Protein AF-A0A2U3LWG2-F1 (afdb_monomer_lite)

Secondary structure (DSSP, 8-state):
----SSS-TTSTTSHHHHHTT--SS---------HHHHHSSEEEEEEEEEETTEEEEEEEEE-TT--PPPEE---S-EEEEEEE-SSS-EEEEEEPPSS-EE----SSEEEEEEEEPTTPPPSSTTS-HHHHTT-EEEHHHHH------

Radius of gyration: 17.85 Å; chains: 1; bounding box: 36×50×46 Å

pLDDT: mean 77.16, std 20.36, range [31.62, 96.62]

Sequence (149 aa):
MGDECELEFGKEFDNIVEVVMMLNHKDIIISPKQPFFVMTTMRYYKSVVMNYGISHFYCFMKDNFINDSIVAVPDGCIDILFFCDDQKPYAELCGTVLSLKKTHHESNGYYFGVRFQPGKGYPNKKITLAELVEQEVPFLEVTGDKELV

InterPro domains:
  IPR046532 Domain of unknown function DUF6597 [PF20240] (54-138)

Organism: NCBI:txid2043169

Structure (mmCIF, N/CA/C/O backbone):
data_AF-A0A2U3LWG2-F1
#
_entry.id   AF-A0A2U3LWG2-F1
#
loop_
_atom_site.group_PDB
_atom_site.id
_atom_site.type_symbol
_atom_site.label_atom_id
_atom_site.label_alt_id
_atom_site.label_comp_id
_atom_site.label_asym_id
_atom_site.label_entity_id
_atom_site.label_seq_id
_atom_site.pdbx_PDB_ins_code
_atom_site.Cartn_x
_atom_site.Cartn_y
_atom_site.Cartn_z
_atom_site.occupancy
_atom_site.B_iso_or_equiv
_atom_site.auth_seq_id
_atom_site.auth_comp_id
_atom_site.auth_asym_id
_atom_site.auth_atom_id
_atom_site.pdbx_PDB_model_num
ATOM 1 N N . MET A 1 1 ? -3.729 -38.405 17.201 1.00 35.84 1 MET A N 1
ATOM 2 C CA . MET A 1 1 ? -4.436 -37.230 16.654 1.00 35.84 1 MET A CA 1
ATOM 3 C C . MET A 1 1 ? -3.459 -36.080 16.742 1.00 35.84 1 MET A C 1
ATOM 5 O O . MET A 1 1 ? -3.406 -35.384 17.744 1.00 35.84 1 MET A O 1
ATOM 9 N N . GLY A 1 2 ? -2.564 -36.049 15.770 1.00 36.56 2 GLY A N 1
ATOM 10 C CA . GLY A 1 2 ? -1.365 -35.233 15.738 1.00 36.56 2 GLY A CA 1
ATOM 11 C C . GLY A 1 2 ? -0.711 -35.466 14.385 1.00 36.56 2 GLY A C 1
ATOM 12 O O . GLY A 1 2 ? -0.712 -36.603 13.916 1.00 36.56 2 GLY A O 1
ATOM 13 N N . ASP A 1 3 ? -0.234 -34.366 13.817 1.00 35.91 3 ASP A N 1
ATOM 14 C CA . ASP A 1 3 ? 0.734 -34.264 12.725 1.00 35.91 3 ASP A CA 1
ATOM 15 C C . ASP A 1 3 ? 0.242 -34.553 11.296 1.00 35.91 3 ASP A C 1
ATOM 17 O O . ASP A 1 3 ? 0.484 -35.614 10.735 1.00 35.91 3 ASP A O 1
ATOM 21 N N . GLU A 1 4 ? -0.363 -33.530 10.676 1.00 34.06 4 GLU A N 1
ATOM 22 C CA . GLU A 1 4 ? -0.380 -33.326 9.209 1.00 34.06 4 GLU A CA 1
ATOM 23 C C . GLU A 1 4 ? -0.138 -31.842 8.838 1.00 34.06 4 GLU A C 1
ATOM 25 O O . GLU A 1 4 ? -0.691 -31.317 7.879 1.00 34.06 4 GLU A O 1
ATOM 30 N N . CYS A 1 5 ? 0.693 -31.129 9.609 1.00 31.62 5 CYS A N 1
ATOM 31 C CA . CYS A 1 5 ? 1.098 -29.748 9.295 1.00 31.62 5 CYS A CA 1
ATOM 32 C C . CYS A 1 5 ? 2.609 -29.632 9.050 1.00 31.62 5 CYS A C 1
ATOM 34 O O . CYS A 1 5 ? 3.228 -28.620 9.347 1.00 31.62 5 CYS A O 1
ATOM 36 N N . GLU A 1 6 ? 3.219 -30.678 8.508 1.00 33.41 6 GLU A N 1
ATOM 37 C CA . GLU A 1 6 ? 4.561 -30.631 7.941 1.00 33.41 6 GLU A CA 1
ATOM 38 C C . GLU A 1 6 ? 4.557 -31.573 6.750 1.00 33.41 6 GLU A C 1
ATOM 40 O O . GLU A 1 6 ? 4.555 -32.778 6.955 1.00 33.41 6 GLU A O 1
ATOM 45 N N . LEU A 1 7 ? 4.461 -31.026 5.535 1.00 34.41 7 LEU A N 1
ATOM 46 C CA . LEU A 1 7 ? 4.882 -31.604 4.248 1.00 34.41 7 LEU A CA 1
ATOM 47 C C . LEU A 1 7 ? 4.104 -30.880 3.148 1.00 34.41 7 LEU A C 1
ATOM 49 O O . LEU A 1 7 ? 3.008 -31.298 2.830 1.00 34.41 7 LEU A O 1
ATOM 53 N N . GLU A 1 8 ? 4.667 -29.791 2.616 1.00 31.80 8 GLU A N 1
ATOM 54 C CA . GLU A 1 8 ? 4.594 -29.381 1.189 1.00 31.80 8 GLU A CA 1
ATOM 55 C C . GLU A 1 8 ? 5.504 -28.160 0.892 1.00 31.80 8 GLU A C 1
ATOM 57 O O . GLU A 1 8 ? 5.429 -27.550 -0.164 1.00 31.80 8 GLU A O 1
ATOM 62 N N . PHE A 1 9 ? 6.457 -27.809 1.767 1.00 35.12 9 PHE A N 1
ATOM 63 C CA . PHE A 1 9 ? 7.333 -26.638 1.572 1.00 35.12 9 PHE A CA 1
ATOM 64 C C . PHE A 1 9 ? 8.552 -26.873 0.651 1.00 35.12 9 PHE A C 1
ATOM 66 O O . PHE A 1 9 ? 9.488 -26.077 0.639 1.00 35.12 9 PHE A O 1
ATOM 73 N N . GLY A 1 10 ? 8.580 -27.975 -0.108 1.00 34.72 10 GLY A N 1
ATOM 74 C CA . GLY A 1 10 ? 9.801 -28.461 -0.768 1.00 34.72 10 GLY A CA 1
ATOM 75 C C . GLY A 1 10 ? 9.725 -28.759 -2.266 1.00 34.72 10 GLY A C 1
ATOM 76 O O . GLY A 1 10 ? 10.701 -29.286 -2.790 1.00 34.72 10 GLY A O 1
ATOM 77 N N . LYS A 1 11 ? 8.614 -28.486 -2.966 1.00 32.62 11 LYS A N 1
ATOM 78 C CA . LYS A 1 11 ? 8.459 -28.905 -4.380 1.00 32.62 11 LYS A CA 1
ATOM 79 C C . LYS A 1 11 ? 8.139 -27.804 -5.392 1.00 32.62 11 LYS A C 1
ATOM 81 O O . LYS A 1 11 ? 8.033 -28.097 -6.576 1.00 32.62 11 LYS A O 1
ATOM 86 N N . GLU A 1 12 ? 8.052 -26.542 -4.983 1.00 41.34 12 GLU A N 1
ATOM 87 C CA . GLU A 1 12 ? 7.625 -25.470 -5.899 1.00 41.34 12 GLU A CA 1
ATOM 88 C C . GLU A 1 12 ? 8.774 -24.739 -6.621 1.00 41.34 12 GLU A C 1
ATOM 90 O O . GLU A 1 12 ? 8.534 -23.824 -7.405 1.00 41.34 12 GLU A O 1
ATOM 95 N N . PHE A 1 13 ? 10.029 -25.160 -6.419 1.00 40.59 13 PHE A N 1
ATOM 96 C CA . PHE A 1 13 ? 11.187 -24.535 -7.074 1.00 40.59 13 PHE A CA 1
ATOM 97 C C . PHE A 1 13 ? 11.474 -25.049 -8.496 1.00 40.59 13 PHE A C 1
ATOM 99 O O . PHE A 1 13 ? 12.156 -24.352 -9.245 1.00 40.59 13 PHE A O 1
ATOM 106 N N . ASP A 1 14 ? 10.897 -26.183 -8.911 1.00 36.97 14 ASP A N 1
ATOM 107 C CA . ASP A 1 14 ? 11.142 -26.756 -10.248 1.00 36.97 14 ASP A CA 1
ATOM 108 C C . ASP A 1 14 ? 10.088 -26.353 -11.302 1.00 36.97 14 ASP A C 1
ATOM 110 O O . ASP A 1 14 ? 10.380 -26.344 -12.498 1.00 36.97 14 ASP A O 1
ATOM 114 N N . ASN A 1 15 ? 8.901 -25.890 -10.890 1.00 39.12 15 ASN A N 1
ATOM 115 C CA . ASN A 1 15 ? 7.840 -25.458 -11.819 1.00 39.12 15 ASN A CA 1
ATOM 116 C C . ASN A 1 15 ? 8.043 -24.040 -12.383 1.00 39.12 15 ASN A C 1
ATOM 118 O O . ASN A 1 15 ? 7.344 -23.625 -13.308 1.00 39.12 15 ASN A O 1
ATOM 122 N N . ILE A 1 16 ? 9.018 -23.288 -11.865 1.00 43.41 16 ILE A N 1
ATOM 123 C CA . ILE A 1 16 ? 9.329 -21.932 -12.341 1.00 43.41 16 ILE A CA 1
ATOM 124 C C . ILE A 1 16 ? 9.869 -21.968 -13.778 1.00 43.41 16 ILE A C 1
ATOM 126 O O . ILE A 1 16 ? 9.630 -21.040 -14.546 1.00 43.41 16 ILE A O 1
ATOM 130 N N . VAL A 1 17 ? 10.562 -23.040 -14.173 1.00 40.12 17 VAL A N 1
ATOM 131 C CA . VAL A 1 17 ? 11.158 -23.145 -15.514 1.00 40.12 17 VAL A CA 1
ATOM 132 C C . VAL A 1 17 ? 10.116 -23.552 -16.561 1.00 40.12 17 VAL A C 1
ATOM 134 O O . VAL A 1 17 ? 10.176 -23.089 -17.700 1.00 40.12 17 VAL A O 1
ATOM 137 N N . GLU A 1 18 ? 9.126 -24.360 -16.177 1.00 33.69 18 GLU A N 1
ATOM 138 C CA . GLU A 1 18 ? 8.121 -24.887 -17.106 1.00 33.69 18 GLU A CA 1
ATOM 139 C C . GLU A 1 18 ? 7.041 -23.844 -17.450 1.00 33.69 18 GLU A C 1
ATOM 141 O O . GLU A 1 18 ? 6.641 -23.722 -18.609 1.00 33.69 18 GLU A O 1
ATOM 146 N N . VAL A 1 19 ? 6.660 -22.984 -16.493 1.00 42.41 19 VAL A N 1
ATOM 147 C CA . VAL A 1 19 ? 5.710 -21.874 -16.730 1.00 42.41 19 VAL A CA 1
ATOM 148 C C . VAL A 1 19 ? 6.295 -20.801 -17.662 1.00 42.41 19 VAL A C 1
ATOM 150 O O . VAL A 1 19 ? 5.562 -20.154 -18.411 1.00 42.41 19 VAL A O 1
ATOM 153 N N . VAL A 1 20 ? 7.620 -20.630 -17.682 1.00 41.50 20 VAL A N 1
ATOM 154 C CA . VAL A 1 20 ? 8.303 -19.604 -18.494 1.00 41.50 20 VAL A CA 1
ATOM 155 C C . VAL A 1 20 ? 8.297 -19.930 -20.000 1.00 41.50 20 VAL A C 1
ATOM 157 O O . VAL A 1 20 ? 8.526 -19.040 -20.819 1.00 41.50 20 VAL A O 1
ATOM 160 N N . MET A 1 21 ? 7.975 -21.162 -20.407 1.00 34.06 21 MET A N 1
ATOM 161 C CA . MET A 1 21 ? 8.077 -21.606 -21.808 1.00 34.06 21 MET A CA 1
ATOM 162 C C . MET A 1 21 ? 6.772 -21.525 -22.630 1.00 34.06 21 MET A C 1
ATOM 164 O O . MET A 1 21 ? 6.794 -21.869 -23.810 1.00 34.06 21 MET A O 1
ATOM 168 N N . MET A 1 22 ? 5.645 -21.049 -22.079 1.00 36.88 22 MET A N 1
ATOM 169 C CA . MET A 1 22 ? 4.340 -21.073 -22.778 1.00 36.88 22 MET A CA 1
ATOM 170 C C . MET A 1 22 ? 3.611 -19.723 -22.894 1.00 36.88 22 MET A C 1
ATOM 172 O O . MET A 1 22 ? 2.395 -19.663 -22.738 1.00 36.88 22 MET A O 1
ATOM 176 N N . LEU A 1 23 ? 4.307 -18.633 -23.234 1.00 47.44 23 LEU A N 1
ATOM 177 C CA . LEU A 1 23 ? 3.651 -17.378 -23.640 1.00 47.44 23 LEU A CA 1
ATOM 178 C C . LEU A 1 23 ? 4.161 -16.910 -25.010 1.00 47.44 23 LEU A C 1
ATOM 180 O O . LEU A 1 23 ? 5.263 -16.382 -25.154 1.00 47.44 23 LEU A O 1
ATOM 184 N N . ASN A 1 24 ? 3.338 -17.141 -26.035 1.00 44.94 24 ASN A N 1
ATOM 185 C CA . ASN A 1 24 ? 3.517 -16.623 -27.389 1.00 44.94 24 ASN A CA 1
ATOM 186 C C . ASN A 1 24 ? 2.904 -15.212 -27.483 1.00 44.94 24 ASN A C 1
ATOM 188 O O . ASN A 1 24 ? 1.751 -15.021 -27.113 1.00 44.94 24 ASN A O 1
ATOM 192 N N . HIS A 1 25 ? 3.682 -14.276 -28.042 1.00 49.28 25 HIS A N 1
ATOM 193 C CA . HIS A 1 25 ? 3.607 -12.805 -27.936 1.00 49.28 25 HIS A CA 1
ATOM 194 C C . HIS A 1 25 ? 4.040 -12.252 -26.563 1.00 49.28 25 HIS A C 1
ATOM 196 O O . HIS A 1 25 ? 3.458 -12.542 -25.531 1.00 49.28 25 HIS A O 1
ATOM 202 N N . LYS A 1 26 ? 5.140 -11.481 -26.576 1.00 49.66 26 LYS A N 1
ATOM 203 C CA . LYS A 1 26 ? 5.912 -10.991 -25.419 1.00 49.66 26 LYS A CA 1
ATOM 204 C C . LYS A 1 26 ? 5.097 -10.083 -24.482 1.00 49.66 26 LYS A C 1
ATOM 206 O O . LYS A 1 26 ? 5.261 -8.864 -24.519 1.00 49.66 26 LYS A O 1
ATOM 211 N N . ASP A 1 27 ? 4.287 -10.659 -23.607 1.00 58.00 27 ASP A N 1
ATOM 212 C CA . ASP A 1 27 ? 3.751 -9.943 -22.453 1.00 58.00 27 ASP A CA 1
ATOM 213 C C . ASP A 1 27 ? 4.876 -9.759 -21.428 1.00 58.00 27 ASP A C 1
ATOM 215 O O . ASP A 1 27 ? 5.298 -10.688 -20.740 1.00 58.00 27 ASP A O 1
ATOM 219 N N . ILE A 1 28 ? 5.430 -8.546 -21.362 1.00 65.06 28 ILE A N 1
ATOM 220 C CA . ILE A 1 28 ? 6.408 -8.185 -20.334 1.00 65.06 28 ILE A CA 1
ATOM 221 C C . ILE A 1 28 ? 5.672 -8.157 -18.991 1.00 65.06 28 ILE A C 1
ATOM 223 O O . ILE A 1 28 ? 4.922 -7.227 -18.696 1.00 65.06 28 ILE A O 1
ATOM 227 N N . ILE A 1 29 ? 5.895 -9.178 -18.163 1.00 71.12 29 ILE A N 1
ATOM 228 C CA . ILE A 1 29 ? 5.361 -9.241 -16.801 1.00 71.12 29 ILE A CA 1
ATOM 229 C C . ILE A 1 29 ? 6.185 -8.298 -15.915 1.00 71.12 29 ILE A C 1
ATOM 231 O O . ILE A 1 29 ? 7.315 -8.604 -15.535 1.00 71.12 29 ILE A O 1
ATOM 235 N N . ILE A 1 30 ? 5.617 -7.140 -15.569 1.00 79.44 30 ILE A N 1
ATOM 236 C CA . ILE A 1 30 ? 6.231 -6.192 -14.629 1.00 79.44 30 ILE A CA 1
ATOM 237 C C . ILE A 1 30 ? 5.769 -6.530 -13.207 1.00 79.44 30 ILE A C 1
ATOM 239 O O . ILE A 1 30 ? 4.579 -6.475 -12.900 1.00 79.44 30 ILE A O 1
ATOM 243 N N . SER A 1 31 ? 6.718 -6.857 -12.326 1.00 82.44 31 SER A N 1
ATOM 244 C CA . SER A 1 31 ? 6.465 -7.085 -10.897 1.00 82.44 31 SER A CA 1
ATOM 245 C C . SER A 1 31 ? 6.934 -5.875 -10.075 1.00 82.44 31 SER A C 1
ATOM 247 O O . SER A 1 31 ? 8.102 -5.856 -9.677 1.00 82.44 31 SER A O 1
ATOM 249 N N . PRO A 1 32 ? 6.055 -4.917 -9.731 1.00 84.56 32 PRO A N 1
ATOM 250 C CA . PRO A 1 32 ? 6.408 -3.802 -8.851 1.00 84.56 32 PRO A CA 1
ATOM 251 C C . PRO A 1 32 ? 6.818 -4.301 -7.456 1.00 84.56 32 PRO A C 1
ATOM 253 O O . PRO A 1 32 ? 6.238 -5.260 -6.923 1.00 84.56 32 PRO A O 1
ATOM 256 N N . LYS A 1 33 ? 7.843 -3.675 -6.867 1.00 86.12 33 LYS A N 1
ATOM 257 C CA . LYS A 1 33 ? 8.407 -4.040 -5.559 1.00 86.12 33 LYS A CA 1
ATOM 258 C C . LYS A 1 33 ? 8.469 -2.810 -4.655 1.00 86.12 33 LYS A C 1
ATOM 260 O O . LYS A 1 33 ? 9.005 -1.787 -5.052 1.00 86.12 33 LYS A O 1
ATOM 265 N N . GLN A 1 34 ? 8.005 -2.972 -3.417 1.00 90.81 34 GLN A N 1
ATOM 266 C CA . GLN A 1 34 ? 8.164 -2.000 -2.335 1.00 90.81 34 GLN A CA 1
ATOM 267 C C . GLN A 1 34 ? 9.042 -2.630 -1.243 1.00 90.81 34 GLN A C 1
ATOM 269 O O . GLN A 1 34 ? 8.518 -3.289 -0.345 1.00 90.81 34 GLN A O 1
ATOM 274 N N . PRO A 1 35 ? 10.379 -2.525 -1.336 1.00 88.31 35 PRO A N 1
ATOM 275 C CA . PRO A 1 35 ? 11.286 -3.235 -0.432 1.00 88.31 35 PRO A CA 1
ATOM 276 C C . PRO A 1 35 ? 11.099 -2.815 1.029 1.00 88.31 35 PRO A C 1
ATOM 278 O O . PRO A 1 35 ? 11.134 -3.656 1.923 1.00 88.31 35 PRO A O 1
ATOM 281 N N . PHE A 1 36 ? 10.815 -1.537 1.282 1.00 86.69 36 PHE A N 1
ATOM 282 C CA . PHE A 1 36 ? 10.664 -1.032 2.642 1.00 86.69 36 PHE A CA 1
ATOM 283 C C . PHE A 1 36 ? 9.398 -1.527 3.338 1.00 86.69 36 PHE A C 1
ATOM 285 O O . PHE A 1 36 ? 9.409 -1.627 4.559 1.00 86.69 36 PHE A O 1
ATOM 292 N N . PHE A 1 37 ? 8.351 -1.924 2.607 1.00 85.25 37 PHE A N 1
ATOM 293 C CA . PHE A 1 37 ? 7.204 -2.599 3.222 1.00 85.25 37 PHE A CA 1
ATOM 294 C C . PHE A 1 37 ? 7.644 -3.911 3.869 1.00 85.25 37 PHE A C 1
ATOM 296 O O . PHE A 1 37 ? 7.186 -4.239 4.949 1.00 85.25 37 PHE A O 1
ATOM 303 N N . VAL A 1 38 ? 8.584 -4.634 3.260 1.00 87.00 38 VAL A N 1
ATOM 304 C CA . VAL A 1 38 ? 9.128 -5.873 3.832 1.00 87.00 38 VAL A CA 1
ATOM 305 C C . VAL A 1 38 ? 10.095 -5.574 4.981 1.00 87.00 38 VAL A C 1
ATOM 307 O O . VAL A 1 38 ? 10.116 -6.296 5.969 1.00 87.00 38 VAL A O 1
ATOM 310 N N . MET A 1 39 ? 10.895 -4.511 4.863 1.00 85.88 39 MET A N 1
ATOM 311 C CA . MET A 1 39 ? 11.960 -4.197 5.826 1.00 85.88 39 MET A CA 1
ATOM 312 C C . MET A 1 39 ? 11.475 -3.498 7.102 1.00 85.88 39 MET A C 1
ATOM 314 O O . MET A 1 39 ? 12.123 -3.624 8.133 1.00 85.88 39 MET A O 1
ATOM 318 N N . THR A 1 40 ? 10.381 -2.735 7.029 1.00 85.69 40 THR A N 1
ATOM 319 C CA . THR A 1 40 ? 9.909 -1.855 8.120 1.00 85.69 40 THR A CA 1
ATOM 320 C C . THR A 1 40 ? 8.597 -2.324 8.750 1.00 85.69 40 THR A C 1
ATOM 322 O O . THR A 1 40 ? 7.990 -1.604 9.538 1.00 85.69 40 THR A O 1
ATOM 325 N N . THR A 1 41 ? 8.139 -3.532 8.411 1.00 87.75 41 THR A N 1
ATOM 326 C CA . THR A 1 41 ? 6.901 -4.111 8.947 1.00 87.75 41 THR A CA 1
ATOM 327 C C . THR A 1 41 ? 7.121 -5.548 9.405 1.00 87.75 41 THR A C 1
ATOM 329 O O . THR A 1 41 ? 8.132 -6.179 9.096 1.00 87.75 41 THR A O 1
ATOM 332 N N . MET A 1 42 ? 6.165 -6.077 10.161 1.00 89.19 42 MET A N 1
ATOM 333 C CA . MET A 1 42 ? 6.156 -7.463 10.610 1.00 89.19 42 MET A CA 1
ATOM 334 C C . MET A 1 42 ? 5.128 -8.275 9.830 1.00 89.19 42 MET A C 1
ATOM 336 O O . MET A 1 42 ? 4.112 -7.747 9.384 1.00 89.19 42 MET A O 1
ATOM 340 N N . ARG A 1 43 ? 5.358 -9.592 9.737 1.00 90.81 43 ARG A N 1
ATOM 341 C CA . ARG A 1 43 ? 4.387 -10.548 9.173 1.00 90.81 43 ARG A CA 1
ATOM 342 C C . ARG A 1 43 ? 3.907 -10.135 7.772 1.00 90.81 43 ARG A C 1
ATOM 344 O O . ARG A 1 43 ? 2.712 -10.153 7.496 1.00 90.81 43 ARG A O 1
ATOM 351 N N . TYR A 1 44 ? 4.847 -9.731 6.916 1.00 92.12 44 TYR A N 1
ATOM 352 C CA . TYR A 1 44 ? 4.547 -9.387 5.531 1.00 92.12 44 TYR A CA 1
ATOM 353 C C . TYR A 1 44 ? 4.234 -10.655 4.728 1.00 92.12 44 TYR A C 1
ATOM 355 O O . TYR A 1 44 ? 5.095 -11.525 4.582 1.00 92.12 44 TYR A O 1
ATOM 363 N N . TYR A 1 45 ? 3.033 -10.734 4.161 1.00 93.50 45 TYR A N 1
ATOM 364 C CA . TYR A 1 45 ? 2.627 -11.800 3.245 1.00 93.50 45 TYR A CA 1
ATOM 365 C C . TYR A 1 45 ? 2.132 -11.213 1.927 1.00 93.50 45 TYR A C 1
ATOM 367 O O . TYR A 1 45 ? 1.628 -10.091 1.876 1.00 93.50 45 TYR A O 1
ATOM 375 N N . LYS A 1 46 ? 2.266 -11.981 0.843 1.00 93.69 46 LYS A N 1
ATOM 376 C CA . LYS A 1 46 ? 1.864 -11.571 -0.504 1.00 93.69 46 LYS A CA 1
ATOM 377 C C . LYS A 1 46 ? 1.325 -12.756 -1.301 1.00 93.69 46 LYS A C 1
ATOM 379 O O . LYS A 1 46 ? 1.925 -13.824 -1.284 1.00 93.69 46 LYS A O 1
ATOM 384 N N . SER A 1 47 ? 0.258 -12.522 -2.063 1.00 92.94 47 SER A N 1
ATOM 385 C CA . SER A 1 47 ? -0.322 -13.468 -3.022 1.00 92.94 47 SER A CA 1
ATOM 386 C C . SER A 1 47 ? -0.391 -12.837 -4.415 1.00 92.94 47 SER A C 1
ATOM 388 O O . SER A 1 47 ? -1.033 -11.802 -4.605 1.00 92.94 47 SER A O 1
ATOM 390 N N . VAL A 1 48 ? 0.327 -13.414 -5.384 1.00 91.25 48 VAL A N 1
ATOM 391 C CA . VAL A 1 48 ? 0.431 -12.897 -6.761 1.00 91.25 48 VAL A CA 1
ATOM 392 C C . VAL A 1 48 ? -0.742 -13.390 -7.600 1.00 91.25 48 VAL A C 1
ATOM 394 O O . VAL A 1 48 ? -1.031 -14.579 -7.613 1.00 91.25 48 VAL A O 1
ATOM 397 N N . VAL A 1 49 ? -1.390 -12.471 -8.321 1.00 88.44 49 VAL A N 1
ATOM 398 C CA . VAL A 1 49 ? -2.587 -12.761 -9.129 1.00 88.44 49 VAL A CA 1
ATOM 399 C C . VAL A 1 49 ? -2.350 -12.456 -10.605 1.00 88.44 49 VAL A C 1
ATOM 401 O O . VAL A 1 49 ? -2.658 -13.281 -11.456 1.00 88.44 49 VAL A O 1
ATOM 404 N N . M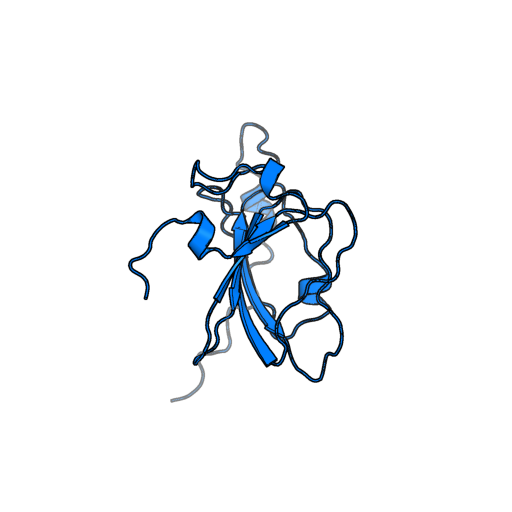ET A 1 50 ? -1.796 -11.277 -10.916 1.00 88.44 50 MET A N 1
ATOM 405 C CA . MET A 1 50 ? -1.565 -10.789 -12.286 1.00 88.44 50 MET A CA 1
ATOM 406 C C . MET A 1 50 ? -2.793 -10.890 -13.215 1.00 88.44 50 MET A C 1
ATOM 408 O O . MET A 1 50 ? -2.660 -11.164 -14.404 1.00 88.44 50 MET A O 1
ATOM 412 N N . ASN A 1 51 ? -3.989 -10.620 -12.687 1.00 87.44 51 ASN A N 1
ATOM 413 C CA . ASN A 1 51 ? -5.255 -10.688 -13.420 1.00 87.44 51 ASN A CA 1
ATOM 414 C C . ASN A 1 51 ? -6.195 -9.547 -12.995 1.00 87.44 51 ASN A C 1
ATOM 416 O O . ASN A 1 51 ? -6.013 -8.961 -11.933 1.00 87.44 51 ASN A O 1
ATOM 420 N N . TYR A 1 52 ? -7.193 -9.206 -13.816 1.00 86.44 52 TYR A N 1
ATOM 421 C CA . TYR A 1 52 ? -8.165 -8.123 -13.566 1.00 86.44 52 TYR A CA 1
ATOM 422 C C . TYR A 1 52 ? -7.535 -6.736 -13.336 1.00 86.44 52 TYR A C 1
ATOM 424 O O . TYR A 1 52 ? -8.123 -5.869 -12.697 1.00 86.44 52 TYR A O 1
ATOM 432 N N . GLY A 1 53 ? -6.315 -6.520 -13.839 1.00 89.19 53 GLY A N 1
ATOM 433 C CA . GLY A 1 53 ? -5.528 -5.319 -13.551 1.00 89.19 53 GLY A CA 1
ATOM 434 C C . GLY A 1 53 ? -4.893 -5.307 -12.156 1.00 89.19 53 GLY A C 1
ATOM 435 O O . GLY A 1 53 ? -4.212 -4.342 -11.825 1.00 89.19 53 GLY A O 1
ATOM 436 N N . ILE A 1 54 ? -5.055 -6.369 -11.365 1.00 91.69 54 ILE A N 1
ATOM 437 C CA . ILE A 1 54 ? -4.439 -6.561 -10.050 1.00 91.69 54 ILE A CA 1
ATOM 438 C C . ILE A 1 54 ? -3.118 -7.308 -10.226 1.00 91.69 54 ILE A C 1
ATOM 440 O O . ILE A 1 54 ? -3.046 -8.352 -10.876 1.00 91.69 54 ILE A O 1
ATOM 444 N N . SER A 1 55 ? -2.052 -6.782 -9.628 1.00 92.88 55 SER A N 1
ATOM 445 C CA . SER A 1 55 ? -0.766 -7.465 -9.554 1.00 92.88 55 SER A CA 1
ATOM 446 C C . SER A 1 55 ? -0.772 -8.501 -8.432 1.00 92.88 55 SER A C 1
ATOM 448 O O . SER A 1 55 ? -0.497 -9.679 -8.672 1.00 92.88 55 SER A O 1
ATOM 450 N N . HIS A 1 56 ? -1.077 -8.073 -7.207 1.00 93.69 56 HIS A N 1
ATOM 451 C CA . HIS A 1 56 ? -1.061 -8.933 -6.030 1.00 93.69 56 HIS A CA 1
ATOM 452 C C . HIS A 1 56 ? -1.841 -8.333 -4.865 1.00 93.69 56 HIS A C 1
ATOM 454 O O . HIS A 1 56 ? -1.996 -7.117 -4.756 1.00 93.69 56 HIS A O 1
ATOM 460 N N . PHE A 1 57 ? -2.246 -9.215 -3.962 1.00 95.69 57 PHE A N 1
ATOM 461 C CA . PHE A 1 57 ? -2.668 -8.860 -2.617 1.00 95.69 57 PHE A CA 1
ATOM 462 C C . PHE A 1 57 ? -1.478 -8.954 -1.671 1.00 95.69 57 PHE A C 1
ATOM 464 O O . PHE A 1 57 ? -0.576 -9.775 -1.877 1.00 95.69 57 PHE A O 1
ATOM 471 N N . TYR A 1 58 ? -1.464 -8.131 -0.634 1.00 95.56 58 TYR A N 1
ATOM 472 C CA . TYR A 1 58 ? -0.464 -8.207 0.420 1.00 95.56 58 TYR A CA 1
ATOM 473 C C . TYR A 1 58 ? -1.058 -7.821 1.767 1.00 95.56 58 TYR A C 1
ATOM 475 O O . TYR A 1 58 ? -2.097 -7.174 1.837 1.00 95.56 58 TYR A O 1
ATOM 483 N N . CYS A 1 59 ? -0.401 -8.217 2.845 1.00 95.44 59 CYS A N 1
ATOM 484 C CA . CYS A 1 59 ? -0.744 -7.765 4.183 1.00 95.44 59 CYS A CA 1
ATOM 485 C C . CYS A 1 59 ? 0.498 -7.668 5.055 1.00 95.44 59 CYS A C 1
ATOM 487 O O . CYS A 1 59 ? 1.516 -8.302 4.768 1.00 95.44 59 CYS A O 1
ATOM 489 N N . PHE A 1 60 ? 0.421 -6.843 6.091 1.00 93.19 60 PHE A N 1
ATOM 490 C CA . PHE A 1 60 ? 1.497 -6.649 7.054 1.00 93.19 60 PHE A CA 1
ATOM 491 C C . PHE A 1 60 ? 0.960 -6.087 8.370 1.00 93.19 60 PHE A C 1
ATOM 493 O O . PHE A 1 60 ? -0.153 -5.571 8.442 1.00 93.19 60 PHE A O 1
ATOM 500 N N . MET A 1 61 ? 1.774 -6.161 9.416 1.00 91.06 61 MET A N 1
ATOM 501 C CA . MET A 1 61 ? 1.524 -5.522 10.702 1.00 91.06 61 MET A CA 1
ATOM 502 C C . MET A 1 61 ? 2.557 -4.418 10.924 1.00 91.06 61 MET A C 1
ATOM 504 O O . MET A 1 61 ? 3.762 -4.660 10.817 1.00 91.06 61 MET A O 1
ATOM 508 N N . LYS A 1 62 ? 2.095 -3.210 11.249 1.00 87.62 62 LYS A N 1
ATOM 509 C CA . LYS A 1 62 ? 2.972 -2.129 11.707 1.00 87.62 62 LYS A CA 1
ATOM 510 C C . LYS A 1 62 ? 3.019 -2.180 13.225 1.00 87.62 62 LYS A C 1
ATOM 512 O O . LYS A 1 62 ? 1.994 -1.981 13.859 1.00 87.62 62 LYS A O 1
ATOM 517 N N . ASP A 1 63 ? 4.174 -2.484 13.800 1.00 81.69 63 ASP A N 1
ATOM 518 C CA . ASP A 1 63 ? 4.352 -2.607 15.249 1.00 81.69 63 ASP A CA 1
ATOM 519 C C . ASP A 1 63 ? 4.845 -1.275 15.852 1.00 81.69 63 ASP A C 1
ATOM 521 O O . ASP A 1 63 ? 5.611 -0.555 15.215 1.00 81.69 63 ASP A O 1
ATOM 525 N N . ASN A 1 64 ? 4.428 -0.948 17.078 1.00 76.31 64 ASN A N 1
ATOM 526 C CA . ASN A 1 64 ? 4.884 0.239 17.813 1.00 76.31 64 ASN A CA 1
ATOM 527 C C . ASN A 1 64 ? 6.387 0.226 18.141 1.00 76.31 64 ASN A C 1
ATOM 529 O O . ASN A 1 64 ? 6.981 1.287 18.326 1.00 76.31 64 ASN A O 1
ATOM 533 N N . PHE A 1 65 ? 7.007 -0.950 18.249 1.00 70.00 65 PHE A N 1
ATOM 534 C CA . PHE A 1 65 ? 8.437 -1.092 18.526 1.00 70.00 65 PHE A CA 1
ATOM 535 C C . PHE A 1 65 ? 9.303 -0.757 17.306 1.00 70.00 65 PHE A C 1
ATOM 537 O O . PHE A 1 65 ? 10.476 -0.415 17.461 1.00 70.00 65 PHE A O 1
ATOM 544 N N . ILE A 1 66 ? 8.730 -0.812 16.100 1.00 68.75 66 ILE A N 1
ATOM 545 C CA . ILE A 1 66 ? 9.380 -0.374 14.867 1.00 68.75 66 ILE A CA 1
ATOM 546 C C . ILE A 1 66 ? 8.966 1.077 14.629 1.00 68.75 66 ILE A C 1
ATOM 548 O O . ILE A 1 66 ? 7.954 1.369 13.998 1.00 68.75 66 ILE A O 1
ATOM 552 N N . ASN A 1 67 ? 9.768 2.007 15.147 1.00 65.62 67 ASN A N 1
ATOM 553 C CA . ASN A 1 67 ? 9.488 3.442 15.043 1.00 65.62 67 ASN A CA 1
ATOM 554 C C . ASN A 1 67 ? 9.786 4.023 13.641 1.00 65.62 67 ASN A C 1
ATOM 556 O O . ASN A 1 67 ? 9.736 5.236 13.434 1.00 65.62 67 ASN A O 1
ATOM 560 N N . ASP A 1 68 ? 10.118 3.161 12.678 1.00 73.69 68 ASP A N 1
ATOM 561 C CA . ASP A 1 68 ? 10.385 3.557 11.305 1.00 73.69 68 ASP A CA 1
ATOM 562 C C . ASP A 1 68 ? 9.075 3.825 10.552 1.00 73.69 68 ASP A C 1
ATOM 564 O O . ASP A 1 68 ? 8.088 3.077 10.598 1.00 73.69 68 ASP A O 1
ATOM 568 N N . SER A 1 69 ? 9.055 4.934 9.817 1.00 79.19 69 SER A N 1
ATOM 569 C CA . SER A 1 69 ? 8.017 5.168 8.818 1.00 79.19 69 SER A CA 1
ATOM 570 C C . SER A 1 69 ? 8.143 4.119 7.717 1.00 79.19 69 SER A C 1
ATOM 572 O O . SER A 1 69 ? 9.254 3.797 7.291 1.00 79.19 69 SER A O 1
ATOM 574 N N . ILE A 1 70 ? 7.008 3.633 7.214 1.00 83.81 70 ILE A N 1
ATOM 575 C CA . ILE A 1 70 ? 7.022 2.835 5.989 1.00 83.81 70 ILE A CA 1
ATOM 576 C C . ILE A 1 70 ? 7.431 3.785 4.862 1.00 83.81 70 ILE A C 1
ATOM 578 O O . ILE A 1 70 ? 7.003 4.940 4.828 1.00 83.81 70 ILE A O 1
ATOM 582 N N . VAL A 1 71 ? 8.322 3.336 3.982 1.00 87.88 71 VAL A N 1
ATOM 583 C CA . VAL A 1 71 ? 8.829 4.160 2.881 1.00 87.88 71 VAL A CA 1
ATOM 584 C C . VAL A 1 71 ? 8.300 3.621 1.559 1.00 87.88 71 VAL A C 1
ATOM 586 O O . VAL A 1 71 ? 8.497 2.455 1.231 1.00 87.88 71 VAL A O 1
ATOM 589 N N . ALA A 1 72 ? 7.644 4.471 0.783 1.00 90.94 72 ALA A N 1
ATOM 590 C CA . ALA A 1 72 ? 7.248 4.167 -0.581 1.00 90.94 72 ALA A CA 1
ATOM 591 C C . ALA A 1 72 ? 8.352 4.592 -1.560 1.00 90.94 72 ALA A C 1
ATOM 593 O O . ALA A 1 72 ? 8.971 5.650 -1.402 1.00 90.94 72 ALA A O 1
ATOM 594 N N . VAL A 1 73 ? 8.594 3.768 -2.579 1.00 92.12 73 VAL A N 1
ATOM 595 C CA . VAL A 1 73 ? 9.435 4.095 -3.742 1.00 92.12 73 VAL A CA 1
ATOM 596 C C . VAL A 1 73 ? 8.578 4.223 -5.004 1.00 92.12 73 VAL A C 1
ATOM 598 O O . VAL A 1 73 ? 7.504 3.622 -5.058 1.00 92.12 73 VAL A O 1
ATOM 601 N N . PRO A 1 74 ? 9.034 4.953 -6.036 1.00 92.19 74 PRO A N 1
ATOM 602 C CA . PRO A 1 74 ? 8.324 5.014 -7.310 1.00 92.19 74 PRO A CA 1
ATOM 603 C C . PRO A 1 74 ? 8.187 3.627 -7.949 1.00 92.19 74 PRO A C 1
ATOM 605 O O . PRO A 1 74 ? 9.191 2.958 -8.199 1.00 92.19 74 PRO A O 1
ATOM 608 N N . ASP A 1 75 ? 6.958 3.197 -8.233 1.00 90.50 75 ASP A N 1
ATOM 609 C CA . ASP A 1 75 ? 6.675 1.894 -8.855 1.00 90.50 75 ASP A CA 1
ATOM 610 C C . ASP A 1 75 ? 5.578 1.934 -9.935 1.00 90.50 75 ASP A C 1
ATOM 612 O O . ASP A 1 75 ? 5.292 0.912 -10.565 1.00 90.50 75 ASP A O 1
ATOM 616 N N . GLY A 1 76 ? 4.978 3.104 -10.177 1.00 91.31 76 GLY A N 1
ATOM 617 C CA . GLY A 1 76 ? 3.942 3.299 -11.190 1.00 91.31 76 GLY A CA 1
ATOM 618 C C . GLY A 1 76 ? 2.608 2.622 -10.868 1.00 91.31 76 GLY A C 1
ATOM 619 O O . GLY A 1 76 ? 1.779 2.485 -11.772 1.00 91.31 76 GLY A O 1
ATOM 620 N N . CYS A 1 77 ? 2.413 2.163 -9.630 1.00 93.06 77 CYS A N 1
ATOM 621 C CA . CYS A 1 77 ? 1.225 1.437 -9.203 1.00 93.06 77 CYS A CA 1
ATOM 622 C C . CYS A 1 77 ? 0.210 2.337 -8.501 1.00 93.06 77 CYS A C 1
ATOM 624 O O . CYS A 1 77 ? 0.490 3.477 -8.131 1.00 93.06 77 CYS A O 1
ATOM 626 N N . ILE A 1 78 ? -0.985 1.781 -8.336 1.00 93.69 78 ILE A N 1
ATOM 627 C CA . ILE A 1 78 ? -1.985 2.252 -7.386 1.00 93.69 78 ILE A CA 1
ATOM 628 C C . ILE A 1 78 ? -2.210 1.115 -6.398 1.00 93.69 78 ILE A C 1
ATOM 630 O O . ILE A 1 78 ? -2.311 -0.045 -6.811 1.00 93.69 78 ILE A O 1
ATOM 634 N N . ASP A 1 79 ? -2.345 1.458 -5.127 1.00 94.19 79 ASP A N 1
ATOM 635 C CA . ASP A 1 79 ? -2.721 0.544 -4.062 1.00 94.19 79 ASP A CA 1
ATOM 636 C C . ASP A 1 79 ? -4.047 0.988 -3.440 1.00 94.19 79 ASP A C 1
ATOM 638 O O . ASP A 1 79 ? -4.274 2.178 -3.239 1.00 94.19 79 ASP A O 1
ATOM 642 N N . ILE A 1 80 ? -4.918 0.036 -3.107 1.00 94.38 80 ILE A N 1
ATOM 643 C CA . ILE A 1 80 ? -5.925 0.255 -2.061 1.00 94.38 80 ILE A CA 1
ATOM 644 C C . ILE A 1 80 ? -5.341 -0.331 -0.789 1.00 94.38 80 ILE A C 1
ATOM 646 O O . ILE A 1 80 ? -5.073 -1.534 -0.749 1.00 94.38 80 ILE A O 1
ATOM 650 N N . LEU A 1 81 ? -5.146 0.497 0.228 1.00 95.12 81 LEU A N 1
ATOM 651 C CA . LEU A 1 81 ? -4.591 0.088 1.506 1.00 95.12 81 LEU A CA 1
ATOM 652 C C . LEU A 1 81 ? -5.658 0.214 2.589 1.00 95.12 81 LEU A C 1
ATOM 654 O O . LEU A 1 81 ? -6.110 1.307 2.909 1.00 95.12 81 LEU A O 1
ATOM 658 N N . PHE A 1 82 ? -6.059 -0.921 3.145 1.00 95.38 82 PHE A N 1
ATOM 659 C CA . PHE A 1 82 ? -7.002 -1.019 4.248 1.00 95.38 82 PHE A CA 1
ATOM 660 C C . PHE A 1 82 ? -6.239 -1.057 5.567 1.00 95.38 82 PHE A C 1
ATOM 662 O O . PHE A 1 82 ? -5.348 -1.892 5.736 1.00 95.38 82 PHE A O 1
ATOM 669 N N . PHE A 1 83 ? -6.632 -0.203 6.506 1.00 94.69 83 PHE A N 1
ATOM 670 C CA . PHE A 1 83 ? -6.288 -0.316 7.914 1.00 94.69 83 PHE A CA 1
ATOM 671 C C . PHE A 1 83 ? -7.388 -1.098 8.635 1.00 94.69 83 PHE A C 1
ATOM 673 O O . PHE A 1 83 ? -8.530 -0.645 8.751 1.00 94.69 83 PHE A O 1
ATOM 680 N N . CYS A 1 84 ? -7.049 -2.303 9.081 1.00 93.00 84 CYS A N 1
ATOM 681 C CA . CYS A 1 84 ? -7.966 -3.240 9.716 1.00 93.00 84 CYS A CA 1
ATOM 682 C C . CYS A 1 84 ? -7.938 -3.052 11.238 1.00 93.00 84 CYS A C 1
ATOM 684 O O . CYS A 1 84 ? -7.336 -3.853 11.953 1.00 93.00 84 CYS A O 1
ATOM 686 N N . ASP A 1 85 ? -8.568 -1.979 11.710 1.00 90.00 85 ASP A N 1
ATOM 687 C CA . ASP A 1 85 ? -8.804 -1.723 13.132 1.00 90.00 85 ASP A CA 1
ATOM 688 C C . ASP A 1 85 ? -10.265 -1.997 13.504 1.00 90.00 85 ASP A C 1
ATOM 690 O O . ASP A 1 85 ? -11.178 -1.689 12.737 1.00 90.00 85 ASP A O 1
ATOM 694 N N . ASP A 1 86 ? -10.484 -2.567 14.689 1.00 87.44 86 ASP A N 1
ATOM 695 C CA . ASP A 1 86 ? -11.816 -2.973 15.153 1.00 87.44 86 ASP A CA 1
ATOM 696 C C . ASP A 1 86 ? -12.728 -1.778 15.489 1.00 87.44 86 ASP A C 1
ATOM 698 O O . ASP A 1 86 ? -13.951 -1.914 15.485 1.00 87.44 86 ASP A O 1
ATOM 702 N N . GLN A 1 87 ? -12.162 -0.610 15.815 1.00 89.50 87 GLN A N 1
ATOM 703 C CA . GLN A 1 87 ? -12.916 0.573 16.245 1.00 89.50 87 GLN A CA 1
ATOM 704 C C . GLN A 1 87 ? -12.996 1.647 15.162 1.00 89.50 87 GLN A C 1
ATOM 706 O O 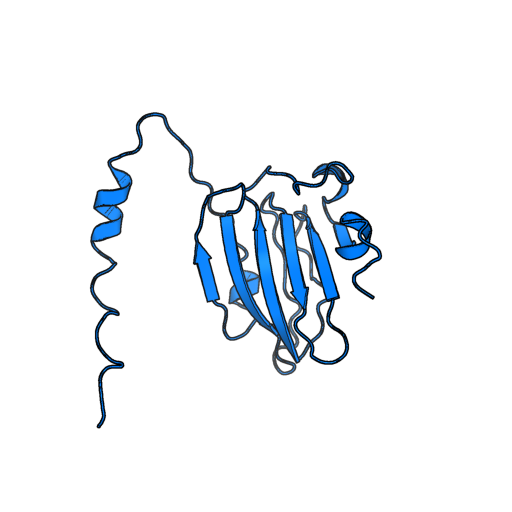. GLN A 1 87 ? -14.016 2.327 15.039 1.00 89.50 87 GLN A O 1
ATOM 711 N N . LYS A 1 88 ? -11.908 1.852 14.421 1.00 89.81 88 LYS A N 1
ATOM 712 C CA . LYS A 1 88 ? -11.750 2.921 13.430 1.00 89.81 88 LYS A CA 1
ATOM 713 C C . LYS A 1 88 ? -11.073 2.394 12.160 1.00 89.81 88 LYS A C 1
ATOM 715 O O . LYS A 1 88 ? -9.976 2.846 11.824 1.00 89.81 88 LYS A O 1
ATOM 720 N N . PRO A 1 89 ? -11.711 1.458 11.435 1.00 92.44 89 PRO A N 1
ATOM 721 C CA . PRO A 1 89 ? -11.189 1.011 10.157 1.00 92.44 89 PRO A CA 1
ATOM 722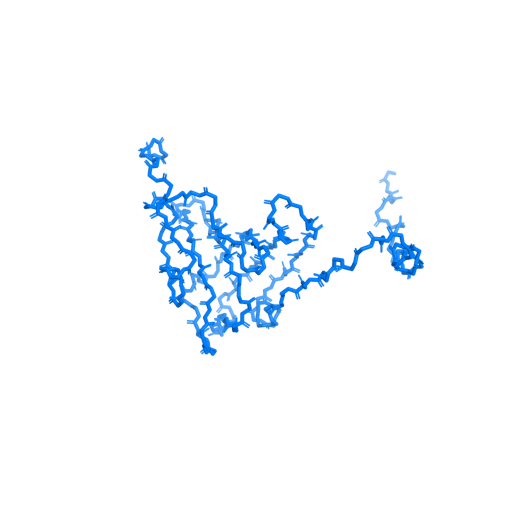 C C . PRO A 1 89 ? -11.251 2.154 9.143 1.00 92.44 89 PRO A C 1
ATOM 724 O O . PRO A 1 89 ? -12.201 2.940 9.114 1.00 92.44 89 PRO A O 1
ATOM 727 N N . TYR A 1 90 ? -10.254 2.223 8.272 1.00 92.56 90 TYR A N 1
ATOM 728 C CA . TYR A 1 90 ? -10.271 3.122 7.125 1.00 92.56 90 TYR A CA 1
ATOM 729 C C . TYR A 1 90 ? -9.552 2.480 5.944 1.00 92.56 90 TYR A C 1
ATOM 731 O O . TYR A 1 90 ? -8.871 1.462 6.077 1.00 92.56 90 TYR A O 1
ATOM 739 N N . ALA A 1 91 ? -9.724 3.066 4.765 1.00 93.50 91 ALA A N 1
ATOM 740 C CA . ALA A 1 91 ? -8.983 2.665 3.586 1.00 93.50 91 ALA A CA 1
ATOM 741 C C . ALA A 1 91 ? -8.568 3.893 2.787 1.00 93.50 91 ALA A C 1
ATOM 743 O O . ALA A 1 91 ? -9.303 4.882 2.726 1.00 93.50 91 ALA A O 1
ATOM 744 N N . GLU A 1 92 ? -7.414 3.798 2.147 1.00 93.31 92 GLU A N 1
ATOM 745 C CA . GLU A 1 92 ? -6.850 4.835 1.294 1.00 93.31 92 GLU A CA 1
ATOM 746 C C . GLU A 1 92 ? -6.587 4.274 -0.099 1.00 93.31 92 GLU A C 1
ATOM 748 O O . GLU A 1 92 ? -6.240 3.104 -0.271 1.00 93.31 92 GLU A O 1
ATOM 753 N N . LEU A 1 93 ? -6.768 5.126 -1.102 1.00 93.25 93 LEU A N 1
ATOM 754 C CA . LEU A 1 93 ? -6.277 4.901 -2.448 1.00 93.25 93 LEU A CA 1
ATOM 755 C C . LEU A 1 93 ? -4.948 5.650 -2.581 1.00 93.25 93 LEU A C 1
ATOM 757 O O . LEU A 1 93 ? -4.914 6.881 -2.553 1.00 93.25 93 LEU A O 1
ATOM 761 N N . CYS A 1 94 ? -3.859 4.902 -2.701 1.00 93.12 94 CYS A N 1
ATOM 762 C CA . CYS A 1 94 ? -2.497 5.418 -2.733 1.00 93.12 94 CYS A CA 1
ATOM 763 C C . CYS A 1 94 ? -1.960 5.315 -4.161 1.00 93.12 94 CYS A C 1
ATOM 765 O O . CYS A 1 94 ? -1.935 4.225 -4.735 1.00 93.12 94 CYS A O 1
ATOM 767 N N . GLY A 1 95 ? -1.528 6.424 -4.754 1.00 93.25 95 GLY A N 1
ATOM 768 C CA . GLY A 1 95 ? -0.825 6.383 -6.034 1.00 93.25 95 GLY A CA 1
ATOM 769 C C . GLY A 1 95 ? 0.687 6.263 -5.879 1.00 93.25 95 GLY A C 1
ATOM 770 O O . GLY A 1 95 ? 1.254 6.395 -4.794 1.00 93.25 95 GLY A O 1
ATOM 771 N N . THR A 1 96 ? 1.359 6.041 -7.007 1.00 93.12 96 THR A N 1
ATOM 772 C CA . THR A 1 96 ? 2.822 6.046 -7.068 1.00 93.12 96 THR A CA 1
ATOM 773 C C . THR A 1 96 ? 3.394 7.380 -6.592 1.00 93.12 96 THR A C 1
ATOM 775 O O . THR A 1 96 ? 2.887 8.459 -6.906 1.00 93.12 96 THR A O 1
ATOM 778 N N . VAL A 1 97 ? 4.530 7.294 -5.913 1.00 92.62 97 VAL A N 1
ATOM 779 C CA . VAL A 1 97 ? 5.372 8.443 -5.571 1.00 92.62 97 VAL A CA 1
ATOM 780 C C . VAL A 1 97 ? 6.387 8.702 -6.692 1.00 92.62 97 VAL A C 1
ATOM 782 O O . VAL A 1 97 ? 6.657 7.822 -7.510 1.00 92.62 97 VAL A O 1
ATOM 785 N N . LEU A 1 98 ? 6.938 9.909 -6.756 1.00 91.50 98 LEU A N 1
ATOM 786 C CA . LEU A 1 98 ? 7.989 10.362 -7.675 1.00 91.50 98 LEU A CA 1
ATOM 787 C C . LEU A 1 98 ? 9.376 10.336 -7.017 1.00 91.50 98 LEU A C 1
ATOM 789 O O . LEU A 1 98 ? 10.393 10.310 -7.709 1.00 91.50 98 LEU A O 1
ATOM 793 N N . SER A 1 99 ? 9.428 10.314 -5.685 1.00 90.38 99 SER A N 1
ATOM 794 C CA . SER A 1 99 ? 10.650 10.178 -4.886 1.00 90.38 99 SER A CA 1
ATOM 795 C C . SER A 1 99 ? 10.401 9.310 -3.647 1.00 90.38 99 SER A C 1
ATOM 797 O O . SER A 1 99 ? 9.264 8.924 -3.394 1.00 90.38 99 SER A O 1
ATOM 799 N N . LEU A 1 100 ? 11.446 8.956 -2.885 1.00 88.44 100 LEU A N 1
ATOM 800 C CA . LEU A 1 100 ? 11.240 8.214 -1.636 1.00 88.44 100 LEU A CA 1
ATOM 801 C C . LEU A 1 100 ? 10.362 9.032 -0.681 1.00 88.44 100 LEU A C 1
ATOM 803 O O . LEU A 1 100 ? 10.768 10.106 -0.235 1.00 88.44 100 LEU A O 1
ATOM 807 N N . LYS A 1 101 ? 9.196 8.490 -0.323 1.00 87.44 101 LYS A N 1
ATOM 808 C CA . LYS A 1 101 ? 8.221 9.149 0.552 1.00 87.44 101 LYS A CA 1
ATOM 809 C C . LYS A 1 101 ? 8.003 8.316 1.805 1.00 87.44 101 LYS A C 1
ATOM 811 O O . LYS A 1 101 ? 7.755 7.117 1.722 1.00 87.44 101 LYS A O 1
ATOM 816 N N . LYS A 1 102 ? 8.087 8.950 2.973 1.00 85.31 102 LYS A N 1
ATOM 817 C CA . LYS A 1 102 ? 7.635 8.342 4.229 1.00 85.31 102 LYS A CA 1
ATOM 818 C C . LYS A 1 102 ? 6.114 8.410 4.268 1.00 85.31 102 LYS A C 1
ATOM 820 O O . LYS A 1 102 ? 5.568 9.498 4.110 1.00 85.31 102 LYS A O 1
ATOM 825 N N . THR A 1 103 ? 5.455 7.282 4.480 1.00 78.81 103 THR A N 1
ATOM 826 C CA . THR A 1 103 ? 4.002 7.239 4.625 1.00 78.81 103 THR A CA 1
ATOM 827 C C . THR A 1 103 ? 3.610 7.431 6.088 1.00 78.81 103 THR A C 1
ATOM 829 O O . THR A 1 103 ? 4.327 7.024 7.016 1.00 78.81 103 THR A O 1
ATOM 832 N N . HIS A 1 104 ? 2.479 8.098 6.297 1.00 68.56 104 HIS A N 1
ATOM 833 C CA . HIS A 1 104 ? 1.911 8.347 7.616 1.00 68.56 104 HIS A CA 1
ATOM 834 C C . HIS A 1 104 ? 0.838 7.293 7.872 1.00 68.56 104 HIS A C 1
ATOM 836 O O . HIS A 1 104 ? -0.325 7.479 7.544 1.00 68.56 104 HIS A O 1
ATOM 842 N N . HIS A 1 105 ? 1.254 6.146 8.401 1.00 77.19 105 HIS A N 1
ATOM 843 C CA . HIS A 1 105 ? 0.352 5.042 8.72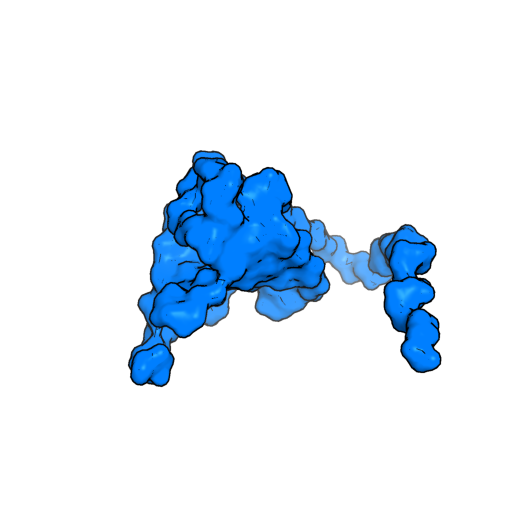6 1.00 77.19 105 HIS A CA 1
ATOM 844 C C . HIS A 1 105 ? 0.338 4.814 10.235 1.00 77.19 105 HIS A C 1
ATOM 846 O O . HIS A 1 105 ? 1.398 4.861 10.870 1.00 77.19 105 HIS A O 1
ATOM 852 N N . GLU A 1 106 ? -0.850 4.555 10.780 1.00 74.25 106 GLU A N 1
ATOM 853 C CA . GLU A 1 106 ? -1.080 4.258 12.193 1.00 74.25 106 GLU A CA 1
ATOM 854 C C . GLU A 1 106 ? -0.213 3.090 12.666 1.00 74.25 106 GLU A C 1
ATOM 856 O O . GLU A 1 106 ? -0.109 2.049 12.002 1.00 74.25 106 GLU A O 1
ATOM 861 N N . SER A 1 107 ? 0.423 3.272 13.820 1.00 74.12 107 SER A N 1
ATOM 862 C CA . SER A 1 107 ? 1.236 2.239 14.459 1.00 74.12 107 SER A CA 1
ATOM 863 C C . SER A 1 107 ? 0.356 1.249 15.232 1.00 74.12 107 SER A C 1
ATOM 865 O O . SER A 1 107 ? -0.726 1.593 15.697 1.00 74.12 107 SER A O 1
ATOM 867 N N . ASN A 1 108 ? 0.838 0.014 15.383 1.00 80.88 108 ASN A N 1
ATOM 868 C CA . ASN A 1 108 ? 0.142 -1.100 16.033 1.00 80.88 108 ASN A CA 1
ATOM 869 C C . ASN A 1 108 ? -1.207 -1.450 15.400 1.00 80.88 108 ASN A C 1
ATOM 871 O O . ASN A 1 108 ? -2.234 -1.509 16.070 1.00 80.88 108 ASN A O 1
ATOM 875 N N . GLY A 1 109 ? -1.177 -1.753 14.105 1.00 86.81 109 GLY A N 1
ATOM 876 C CA . GLY A 1 109 ? -2.340 -2.310 13.432 1.00 86.81 109 GLY A CA 1
ATOM 877 C C . GLY A 1 109 ? -1.999 -3.152 12.216 1.00 86.81 109 GLY A C 1
ATOM 878 O O . GLY A 1 109 ? -0.844 -3.248 11.777 1.00 86.81 109 GLY A O 1
ATOM 879 N N . TYR A 1 110 ? -3.035 -3.820 11.722 1.00 93.06 110 TYR A N 1
ATOM 880 C CA . TYR A 1 110 ? -2.962 -4.727 10.592 1.00 93.06 110 TYR A CA 1
ATOM 881 C C . TYR A 1 110 ? -3.400 -4.015 9.320 1.00 93.06 110 TYR A C 1
ATOM 883 O O . TYR A 1 110 ? -4.400 -3.301 9.307 1.00 93.06 110 TYR A O 1
ATOM 891 N N . TYR A 1 111 ? -2.654 -4.239 8.248 1.00 95.00 111 TYR A N 1
ATOM 892 C CA . TYR A 1 111 ? -2.922 -3.654 6.950 1.00 95.00 111 TYR A CA 1
ATOM 893 C C . TYR A 1 111 ? -3.124 -4.742 5.908 1.00 95.00 111 TYR A C 1
ATOM 895 O O . TYR A 1 111 ? -2.361 -5.710 5.849 1.00 95.00 111 TYR A O 1
ATOM 903 N N . PHE A 1 112 ? -4.115 -4.542 5.046 1.00 96.62 112 PHE A N 1
ATOM 904 C CA . PHE A 1 112 ? -4.357 -5.356 3.860 1.00 96.62 112 PHE A CA 1
ATOM 905 C C . PHE A 1 112 ? -4.330 -4.465 2.621 1.00 96.62 112 PHE A C 1
ATOM 907 O O . PHE A 1 112 ? -4.951 -3.411 2.594 1.00 96.62 112 PHE A O 1
ATOM 914 N N . GLY A 1 113 ? -3.598 -4.876 1.595 1.00 95.50 113 GLY A N 1
ATOM 915 C CA . GLY A 1 113 ? -3.347 -4.083 0.405 1.00 95.50 113 GLY A CA 1
ATOM 916 C C . GLY A 1 113 ? -3.722 -4.811 -0.879 1.00 95.50 113 GLY A C 1
ATOM 917 O O . GLY A 1 113 ? -3.425 -5.995 -1.060 1.00 95.50 113 GLY A O 1
ATOM 918 N N . VAL A 1 114 ? -4.331 -4.073 -1.803 1.00 95.19 114 VAL A N 1
ATOM 919 C CA . VAL A 1 114 ? -4.615 -4.502 -3.175 1.00 95.19 114 VAL A CA 1
ATOM 920 C C . VAL A 1 114 ? -3.764 -3.661 -4.116 1.00 95.19 114 VAL A C 1
ATOM 922 O O . VAL A 1 114 ? -4.057 -2.484 -4.308 1.00 95.19 114 VAL A O 1
ATOM 925 N N . ARG A 1 115 ? -2.729 -4.256 -4.720 1.00 94.81 115 ARG A N 1
ATOM 926 C CA . ARG A 1 115 ? -1.867 -3.555 -5.680 1.00 94.81 115 ARG A CA 1
ATOM 927 C C . ARG A 1 115 ? -2.325 -3.787 -7.109 1.00 94.81 115 ARG A C 1
ATOM 929 O O . ARG A 1 115 ? -2.341 -4.929 -7.581 1.00 94.81 115 ARG A O 1
ATOM 936 N N . PHE A 1 116 ? -2.597 -2.708 -7.831 1.00 93.06 116 PHE A N 1
ATOM 937 C CA . PHE A 1 116 ? -2.846 -2.735 -9.268 1.00 93.06 116 PHE A CA 1
ATOM 938 C C . PHE A 1 116 ? -1.540 -2.869 -10.061 1.00 93.06 116 PHE A C 1
ATOM 940 O O . PHE A 1 116 ? -0.448 -2.563 -9.584 1.00 93.06 116 PHE A O 1
ATOM 947 N N . GLN A 1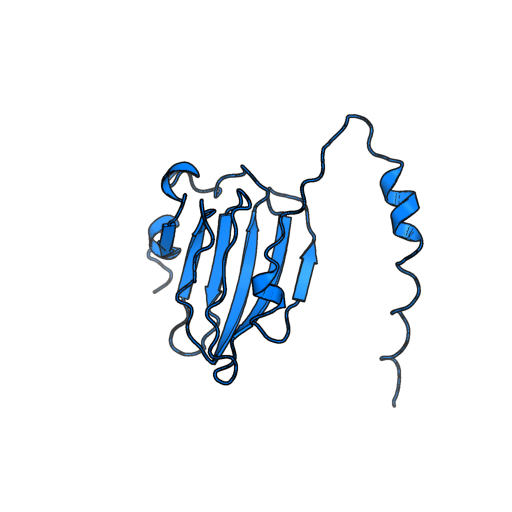 117 ? -1.635 -3.387 -11.282 1.00 92.38 117 GLN A N 1
ATOM 948 C CA . GLN A 1 117 ? -0.501 -3.461 -12.198 1.00 92.38 117 GLN A CA 1
ATOM 949 C C . GLN A 1 117 ? -0.039 -2.044 -12.589 1.00 92.38 117 GLN A C 1
ATOM 951 O O . GLN A 1 117 ? -0.882 -1.154 -12.728 1.00 92.38 117 GLN A O 1
ATOM 956 N N . PRO A 1 118 ? 1.267 -1.827 -12.831 1.00 89.88 118 PRO A N 1
ATOM 957 C CA . PRO A 1 118 ? 1.777 -0.520 -13.226 1.00 89.88 118 PRO A CA 1
ATOM 958 C C . PRO A 1 118 ? 1.030 0.067 -14.427 1.00 89.88 118 PRO A C 1
ATOM 960 O O . PRO A 1 118 ? 0.775 -0.624 -15.418 1.00 89.88 118 PRO A O 1
ATOM 963 N N . GLY A 1 119 ? 0.663 1.345 -14.339 1.00 86.25 119 GLY A N 1
ATOM 964 C CA . GLY A 1 119 ? -0.077 2.048 -15.391 1.00 86.25 119 GLY A CA 1
ATOM 965 C C . GLY A 1 119 ? -1.545 1.630 -15.550 1.00 86.25 119 GLY A C 1
ATOM 966 O O . GLY A 1 119 ? -2.237 2.176 -16.412 1.00 86.25 119 GLY A O 1
ATOM 967 N N . LYS A 1 120 ? -2.059 0.692 -14.742 1.00 84.88 120 LYS A N 1
ATOM 968 C CA . LYS A 1 120 ? -3.500 0.433 -14.648 1.00 84.88 120 LYS A CA 1
ATOM 969 C C . LYS A 1 120 ? -4.114 1.400 -13.640 1.00 84.88 120 LYS A C 1
ATOM 971 O O . LYS A 1 120 ? -3.661 1.497 -12.506 1.00 84.88 120 LYS A O 1
ATOM 976 N N . GLY A 1 121 ? -5.135 2.129 -14.082 1.00 77.00 121 GLY A N 1
ATOM 977 C CA . GLY A 1 121 ? -5.907 3.020 -13.220 1.00 77.00 121 GLY A CA 1
ATOM 978 C C . GLY A 1 121 ? -6.833 2.255 -12.273 1.00 77.00 121 GLY A C 1
ATOM 979 O O . GLY A 1 121 ? -7.161 1.090 -12.514 1.00 77.00 121 GLY A O 1
ATOM 980 N N . TYR A 1 122 ? -7.307 2.944 -11.236 1.00 79.94 122 TYR A N 1
ATOM 981 C CA . TYR A 1 122 ? -8.418 2.464 -10.422 1.00 79.94 122 TYR A CA 1
ATOM 982 C C . TYR A 1 122 ? -9.687 2.348 -11.301 1.00 79.94 122 TYR A C 1
ATOM 984 O O . TYR A 1 122 ? -9.937 3.246 -12.108 1.00 79.94 122 TYR A O 1
ATOM 992 N N . PRO A 1 123 ? -10.503 1.278 -11.193 1.00 74.19 123 PRO A N 1
ATOM 993 C CA . PRO A 1 123 ? -11.628 1.045 -12.110 1.00 74.19 123 PRO A CA 1
ATOM 994 C C . PRO A 1 123 ? -12.715 2.134 -12.122 1.00 74.19 123 PRO A C 1
ATOM 996 O O . PRO A 1 123 ? -13.527 2.180 -13.048 1.00 74.19 123 PRO A O 1
ATOM 999 N N . ASN A 1 124 ? -12.761 3.010 -11.112 1.00 70.81 124 ASN A N 1
ATOM 1000 C CA . ASN A 1 124 ? -13.735 4.094 -11.041 1.00 70.81 124 ASN A CA 1
ATOM 1001 C C . ASN A 1 124 ? -13.275 5.315 -11.855 1.00 70.81 124 ASN A C 1
ATOM 1003 O O . ASN A 1 124 ? -12.243 5.912 -11.569 1.00 70.81 124 ASN A O 1
ATOM 1007 N N . LYS A 1 125 ? -14.095 5.739 -12.826 1.00 68.19 125 LYS A N 1
ATOM 1008 C CA . LYS A 1 125 ? -13.813 6.868 -13.734 1.00 68.19 125 LYS A CA 1
ATOM 1009 C C . LYS A 1 125 ? -13.751 8.246 -13.057 1.00 68.19 125 LYS A C 1
ATOM 1011 O O . LYS A 1 125 ? -13.472 9.224 -13.742 1.00 68.19 125 LYS A O 1
ATOM 1016 N N . LYS A 1 126 ? -14.057 8.342 -11.760 1.00 75.69 126 LYS A N 1
ATOM 1017 C CA . LYS A 1 126 ? -14.028 9.603 -11.002 1.00 75.69 126 LYS A CA 1
ATOM 1018 C C . LYS A 1 126 ? -12.620 10.092 -10.667 1.00 75.69 126 LYS A C 1
ATOM 1020 O O . LYS A 1 126 ? -12.484 11.263 -10.345 1.00 75.69 126 LYS A O 1
ATOM 1025 N N . ILE A 1 127 ? -11.616 9.219 -10.728 1.00 82.12 127 ILE A N 1
ATOM 1026 C CA . ILE A 1 127 ? -10.229 9.578 -10.443 1.00 82.12 127 ILE A CA 1
ATOM 1027 C C . ILE A 1 127 ? -9.302 8.979 -11.495 1.00 82.12 127 ILE A C 1
ATOM 1029 O O . ILE A 1 127 ? -9.452 7.832 -11.919 1.00 82.12 127 ILE A O 1
ATOM 1033 N N . THR A 1 128 ? -8.340 9.769 -11.941 1.00 84.31 128 THR A N 1
ATOM 1034 C CA . THR A 1 128 ? -7.323 9.364 -12.904 1.00 84.31 128 THR A CA 1
ATOM 1035 C C . THR A 1 128 ? -6.030 8.965 -12.196 1.00 84.31 128 THR A C 1
ATOM 1037 O O . THR A 1 128 ? -5.742 9.395 -11.083 1.00 84.31 128 THR A O 1
ATOM 1040 N N . LEU A 1 129 ? -5.196 8.165 -12.871 1.00 81.88 129 LEU A N 1
ATOM 1041 C CA . LEU A 1 129 ? -3.853 7.837 -12.374 1.00 81.88 129 LEU A CA 1
ATOM 1042 C C . LEU A 1 129 ? -3.004 9.100 -12.156 1.00 81.88 129 LEU A C 1
ATOM 1044 O O . LEU A 1 129 ? -2.233 9.152 -11.208 1.00 81.88 129 LEU A O 1
ATOM 1048 N N . ALA A 1 130 ? -3.161 10.112 -13.018 1.00 86.00 130 ALA A N 1
ATOM 1049 C CA . ALA A 1 130 ? -2.428 11.371 -12.918 1.00 86.00 130 ALA A CA 1
ATOM 1050 C C . ALA A 1 130 ? -2.797 12.160 -11.653 1.00 86.00 130 ALA A C 1
ATOM 1052 O O . ALA A 1 130 ? -1.916 12.735 -11.023 1.00 86.00 130 ALA A O 1
ATOM 1053 N N . GLU A 1 131 ? -4.074 12.148 -11.262 1.00 87.69 131 GLU A N 1
ATOM 1054 C CA . GLU A 1 131 ? -4.547 12.775 -10.021 1.00 87.69 131 GLU A CA 1
ATOM 1055 C C . GLU A 1 131 ? -4.065 12.041 -8.766 1.00 87.69 131 GLU A C 1
ATOM 1057 O O . GLU A 1 131 ? -3.977 12.651 -7.707 1.00 87.69 131 GLU A O 1
ATOM 1062 N N . LEU A 1 132 ? -3.727 10.752 -8.877 1.00 90.25 132 LEU A N 1
ATOM 1063 C CA . LEU A 1 132 ? -3.238 9.941 -7.760 1.00 90.25 132 LEU A CA 1
ATOM 1064 C C . LEU A 1 132 ? -1.725 10.026 -7.542 1.00 90.25 132 LEU A C 1
ATOM 1066 O O . LEU A 1 132 ? -1.244 9.584 -6.502 1.00 90.25 132 LEU A O 1
ATOM 1070 N N . VAL A 1 133 ? -0.953 10.578 -8.482 1.00 91.75 133 VAL A N 1
ATOM 1071 C CA . VAL A 1 133 ? 0.504 10.704 -8.319 1.00 91.75 133 VAL A CA 1
ATOM 1072 C C . VAL A 1 133 ? 0.820 11.534 -7.071 1.00 91.75 133 VAL A C 1
ATOM 1074 O O . VAL A 1 133 ? 0.318 12.644 -6.915 1.00 91.75 133 VAL A O 1
ATOM 1077 N N . GLU A 1 134 ? 1.675 10.999 -6.196 1.00 92.12 134 GLU A N 1
ATOM 1078 C CA . GLU A 1 134 ? 2.040 11.582 -4.891 1.00 92.12 134 GLU A CA 1
ATOM 1079 C C . GLU A 1 134 ? 0.879 11.727 -3.887 1.00 92.12 134 GLU A C 1
ATOM 1081 O O . GLU A 1 134 ? 1.089 12.244 -2.784 1.00 92.12 134 GLU A O 1
ATOM 1086 N N . GLN A 1 135 ? -0.323 11.244 -4.219 1.00 91.62 135 GLN A N 1
ATOM 1087 C CA . GLN A 1 135 ? -1.510 11.365 -3.376 1.00 91.62 135 GLN A CA 1
ATOM 1088 C C . GLN A 1 135 ? -1.855 10.066 -2.645 1.00 91.62 135 GLN A C 1
ATOM 1090 O O . GLN A 1 135 ? -1.729 8.956 -3.167 1.00 91.62 135 GLN A O 1
ATOM 1095 N N . GLU A 1 136 ? -2.368 10.253 -1.435 1.00 91.69 136 GLU A N 1
ATOM 1096 C CA . GLU A 1 136 ? -3.077 9.265 -0.629 1.00 91.69 136 GLU A CA 1
ATOM 1097 C C . GLU A 1 136 ? -4.447 9.889 -0.351 1.00 91.69 136 GLU A C 1
ATOM 1099 O O . GLU A 1 136 ? -4.523 10.959 0.254 1.00 91.69 136 GLU A O 1
ATOM 1104 N N . VAL A 1 137 ? -5.518 9.297 -0.882 1.00 91.62 137 VAL A N 1
ATOM 1105 C CA . VAL A 1 137 ? -6.877 9.847 -0.751 1.00 91.62 137 VAL A CA 1
ATOM 1106 C C . VAL A 1 137 ? -7.788 8.858 -0.028 1.00 91.62 137 VAL A C 1
ATOM 1108 O O . VAL A 1 137 ? -7.693 7.656 -0.294 1.00 91.62 137 VAL A O 1
ATOM 1111 N N . PRO A 1 138 ? -8.699 9.312 0.852 1.00 92.12 138 PRO A N 1
ATOM 1112 C CA . PRO A 1 138 ? -9.651 8.421 1.502 1.00 92.12 138 PRO A CA 1
ATOM 1113 C C . PRO A 1 138 ? -10.468 7.639 0.470 1.00 92.12 138 PRO A C 1
ATOM 1115 O O . PRO A 1 138 ? -11.120 8.206 -0.408 1.00 92.12 138 PRO A O 1
ATOM 1118 N N . PHE A 1 139 ? -10.460 6.312 0.577 1.00 90.38 139 PHE A N 1
ATOM 1119 C CA . PHE A 1 139 ? -11.063 5.428 -0.419 1.00 90.38 139 PHE A CA 1
ATOM 1120 C C . PHE A 1 139 ? -12.566 5.691 -0.603 1.00 90.38 139 PHE A C 1
ATOM 1122 O O . PHE A 1 139 ? -13.065 5.685 -1.729 1.00 90.38 139 PHE A O 1
ATOM 1129 N N . LEU A 1 140 ? -13.277 5.997 0.488 1.00 87.75 140 LEU A N 1
ATOM 1130 C CA . LEU A 1 140 ? -14.714 6.295 0.474 1.00 87.75 140 LEU A CA 1
ATOM 1131 C C . LEU A 1 140 ? -15.068 7.566 -0.317 1.00 87.75 140 LEU A C 1
ATOM 1133 O O . LEU A 1 140 ? -16.138 7.637 -0.925 1.00 87.75 140 LEU A O 1
ATOM 1137 N N . GLU A 1 141 ? -14.174 8.556 -0.368 1.00 86.00 141 GLU A N 1
ATOM 1138 C CA . GLU A 1 141 ? -14.390 9.767 -1.172 1.00 86.00 141 GLU A CA 1
ATOM 1139 C C . GLU A 1 141 ? -14.353 9.453 -2.674 1.00 86.00 141 GLU A C 1
ATOM 1141 O O . GLU A 1 141 ? -15.075 10.063 -3.467 1.00 86.00 141 GLU A O 1
ATOM 1146 N N . VAL A 1 142 ? -13.564 8.447 -3.062 1.00 83.44 142 VAL A N 1
ATOM 1147 C CA . VAL A 1 142 ? -13.389 8.027 -4.456 1.00 83.44 142 VAL A CA 1
ATOM 1148 C C . VAL A 1 142 ? -14.491 7.070 -4.912 1.00 83.44 142 VAL A C 1
ATOM 1150 O O . VAL A 1 142 ? -14.961 7.169 -6.050 1.00 83.44 142 VAL A O 1
ATOM 1153 N N . THR A 1 143 ? -14.930 6.134 -4.064 1.00 78.75 143 THR A N 1
ATOM 1154 C CA . THR A 1 143 ? -16.012 5.195 -4.419 1.00 78.75 143 THR A CA 1
ATOM 1155 C C . THR A 1 143 ? -17.327 5.943 -4.636 1.00 78.75 143 THR A C 1
ATOM 1157 O O . THR A 1 143 ? -18.045 5.679 -5.604 1.00 78.75 143 THR A O 1
ATOM 1160 N N . GLY A 1 144 ? -17.592 6.969 -3.824 1.00 65.19 144 GLY A N 1
ATOM 1161 C CA . GLY A 1 144 ? -18.834 7.735 -3.864 1.00 65.19 144 GLY A CA 1
ATOM 1162 C C . GLY A 1 144 ? -20.048 6.956 -3.358 1.00 65.19 144 GLY A C 1
ATOM 1163 O O . GLY A 1 144 ? -21.169 7.411 -3.587 1.00 65.19 144 GLY A O 1
ATOM 1164 N N . ASP A 1 145 ? -19.823 5.825 -2.684 1.00 62.16 145 ASP A N 1
ATOM 1165 C CA . ASP A 1 145 ? -20.847 5.082 -1.954 1.00 62.16 145 ASP A CA 1
ATOM 1166 C C . ASP A 1 145 ? -20.978 5.661 -0.547 1.00 62.16 145 ASP A C 1
ATOM 1168 O O . ASP A 1 145 ? -20.076 5.554 0.281 1.00 62.16 145 ASP A O 1
ATOM 1172 N N . LYS A 1 146 ? -22.120 6.301 -0.285 1.00 53.91 146 LYS A N 1
ATOM 1173 C CA . LYS A 1 146 ? -22.462 6.878 1.024 1.00 53.91 146 LYS A CA 1
ATOM 1174 C C . LYS A 1 146 ? -23.195 5.897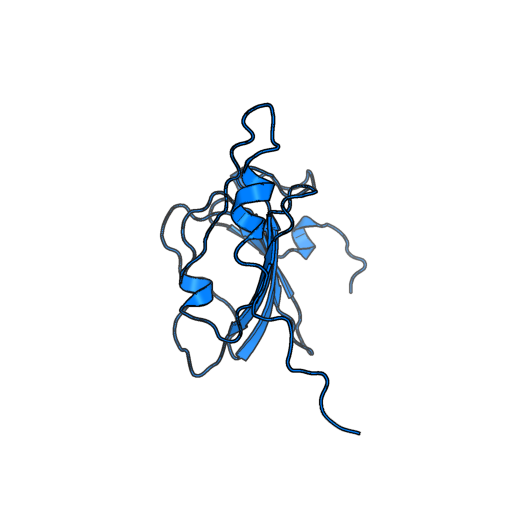 1.949 1.00 53.91 146 LYS A C 1
ATOM 1176 O O . LYS A 1 146 ? -23.576 6.296 3.040 1.00 53.91 146 LYS A O 1
ATOM 1181 N N . GLU A 1 147 ? -23.414 4.652 1.522 1.00 55.22 147 GLU A N 1
ATOM 1182 C CA . GLU A 1 147 ? -24.210 3.652 2.261 1.00 55.22 147 GLU A CA 1
ATOM 1183 C C . GLU A 1 147 ? -23.387 2.741 3.193 1.00 55.22 147 GLU A C 1
ATOM 1185 O O . GLU A 1 147 ? -23.937 1.819 3.783 1.00 55.22 147 GLU A O 1
ATOM 1190 N N . LEU A 1 148 ? -22.082 2.984 3.360 1.00 49.47 148 LEU A N 1
ATOM 1191 C CA . LEU A 1 148 ? -21.226 2.214 4.279 1.00 49.47 148 LEU A CA 1
ATOM 1192 C C . LEU A 1 148 ? -21.100 2.842 5.684 1.00 49.47 148 LEU A C 1
ATOM 1194 O O . LEU A 1 148 ? -20.135 2.553 6.390 1.00 49.47 148 LEU A O 1
ATOM 1198 N N . VAL A 1 149 ? -22.049 3.699 6.080 1.00 41.66 149 VAL A N 1
ATOM 1199 C CA . VAL A 1 149 ? -22.134 4.308 7.423 1.00 41.66 149 VAL A CA 1
ATOM 1200 C C . VAL A 1 149 ? -23.371 3.807 8.152 1.00 41.66 149 VAL A C 1
ATOM 1202 O O . VAL A 1 149 ? -24.462 3.877 7.544 1.00 41.66 149 VAL A O 1
#

Foldseek 3Di:
DDDPPDDDPPPPPPCVVVVVPPDDDDPPDDDFDQVLQVVQFAPKDWDADPPPQWGIKIKTAAAPVRPAFRKAAFRQKWKWKWWDDPPDIFIKTAAGEPHIDGDDDDHGTMMIMTIGDHPDADPQPQDGSVNRYVDIGTPCVRVVDPPPD